Protein AF-A0A2M9A6J9-F1 (afdb_monomer)

Nearest PDB structures (foldseek):
  3rag-assembly1_A  TM=7.214E-01  e=2.864E+00  Alicyclobacillus acidocaldarius subsp. acidocaldarius DSM 446
  8fkz-assembly1_LD  TM=3.864E-01  e=1.600E+00  Homo sapiens
  8ia0-assembly1_LR  TM=4.060E-01  e=5.128E+00  Thermochaetoides thermophila DSM 1495

Radius of gyration: 17.46 Å; Cα contacts (8 Å, |Δi|>4): 28; chains: 1; bounding box: 25×43×60 Å

Secondary structure (DSSP, 8-state):
---------SHHHHHHHHHHHHHHHHHHHHHHHHH---GGGT--HHHHHHHHHHT--HHHHHHHHHHTT----

Sequence (73 aa):
MMKILHKPASLSLTLLSSGFQTFKRRISQELMLRKGVNLEDCTDDEDLYTFYLRGEPENYVMDALCGCAVDEY

pLDDT: mean 77.69, std 17.82, range [35.69, 93.88]

Structure (mmCIF, N/CA/C/O backbone):
data_AF-A0A2M9A6J9-F1
#
_entry.id   AF-A0A2M9A6J9-F1
#
loop_
_atom_site.group_PDB
_atom_site.id
_atom_site.type_symbol
_atom_site.label_atom_id
_atom_site.label_alt_id
_atom_site.label_comp_id
_atom_site.label_asym_id
_atom_site.label_entity_id
_atom_site.label_seq_id
_atom_site.pdbx_PDB_ins_code
_atom_site.Cartn_x
_atom_site.Cartn_y
_atom_site.Cartn_z
_a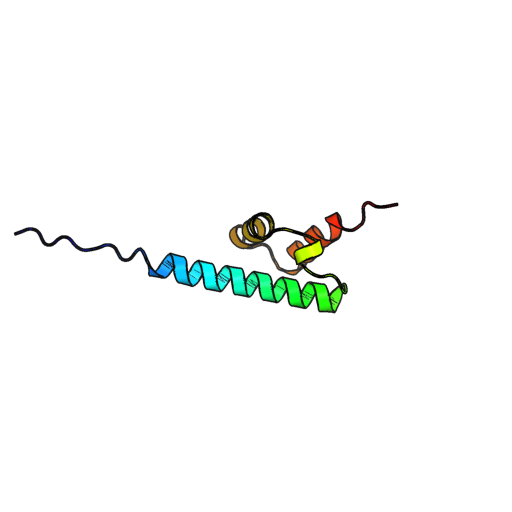tom_site.occupancy
_atom_site.B_iso_or_equiv
_atom_site.auth_seq_id
_atom_site.auth_comp_id
_atom_site.auth_asym_id
_atom_site.auth_atom_id
_atom_site.pdbx_PDB_model_num
ATOM 1 N N . MET A 1 1 ? -9.236 31.656 41.136 1.00 44.53 1 MET A N 1
ATOM 2 C CA . MET A 1 1 ? -8.824 30.236 41.193 1.00 44.53 1 MET A CA 1
ATOM 3 C C . MET A 1 1 ? -8.934 29.664 39.781 1.00 44.53 1 MET A C 1
ATOM 5 O O . MET A 1 1 ? -10.045 29.428 39.329 1.00 44.53 1 MET A O 1
ATOM 9 N N . MET A 1 2 ? -7.831 29.565 39.031 1.00 35.69 2 MET A N 1
ATOM 10 C CA . MET A 1 2 ? -7.849 29.061 37.647 1.00 35.69 2 MET A CA 1
ATOM 11 C C . MET A 1 2 ? -7.507 27.568 37.640 1.00 35.69 2 MET A C 1
ATOM 13 O O . MET A 1 2 ? -6.439 27.185 38.109 1.00 35.69 2 MET A O 1
ATOM 17 N N . LYS A 1 3 ? -8.416 26.726 37.136 1.00 53.91 3 LYS A N 1
ATOM 18 C CA . LYS A 1 3 ? -8.146 25.307 36.868 1.00 53.91 3 LYS A CA 1
ATOM 19 C C . LYS A 1 3 ? -7.671 25.195 35.423 1.00 53.91 3 LYS A C 1
ATOM 21 O O . LYS A 1 3 ? -8.459 25.370 34.499 1.00 53.91 3 LYS A O 1
ATOM 26 N N . ILE A 1 4 ? -6.377 24.957 35.242 1.00 60.62 4 ILE A N 1
ATOM 27 C CA . ILE A 1 4 ? -5.779 24.683 33.936 1.00 60.62 4 ILE A CA 1
ATOM 28 C C . ILE A 1 4 ? -6.176 23.252 33.559 1.00 60.62 4 ILE A C 1
ATOM 30 O O . ILE A 1 4 ? -5.742 22.285 34.183 1.00 60.62 4 ILE A O 1
ATOM 34 N N . LEU A 1 5 ? -7.066 23.129 32.577 1.00 62.09 5 LEU A N 1
ATOM 35 C CA . LEU A 1 5 ? -7.488 21.858 32.002 1.00 62.09 5 LEU A CA 1
ATOM 36 C C . LEU A 1 5 ? -6.392 21.377 31.041 1.00 62.09 5 LEU A C 1
ATOM 38 O O . LEU A 1 5 ? -6.194 21.955 29.972 1.00 62.09 5 LEU A O 1
ATOM 42 N N . HIS A 1 6 ? -5.648 20.346 31.439 1.00 56.56 6 HIS A N 1
ATOM 43 C CA . HIS A 1 6 ? -4.616 19.743 30.599 1.00 56.56 6 HIS A CA 1
ATOM 44 C C . HIS A 1 6 ? -5.252 19.045 29.380 1.00 56.56 6 HIS A C 1
ATOM 46 O O . HIS A 1 6 ? -6.144 18.209 29.509 1.00 56.56 6 HIS A O 1
ATOM 52 N N . LYS A 1 7 ? -4.787 19.433 28.187 1.00 58.81 7 LYS A N 1
ATOM 53 C CA . LYS A 1 7 ? -5.196 18.950 26.857 1.00 58.81 7 LYS A CA 1
ATOM 54 C C . LYS A 1 7 ? -4.995 17.427 26.685 1.00 58.81 7 LYS A C 1
ATOM 56 O O . LYS A 1 7 ? -3.887 16.952 26.932 1.00 58.81 7 LYS A O 1
ATOM 61 N N . PRO A 1 8 ? -5.971 16.676 26.138 1.00 55.50 8 PRO A N 1
ATOM 62 C CA . PRO A 1 8 ? -5.802 15.274 25.757 1.00 55.50 8 PRO A CA 1
ATOM 63 C C . PRO A 1 8 ? -5.185 15.170 24.350 1.00 55.50 8 PRO A C 1
ATOM 65 O O . PRO A 1 8 ? -5.877 14.905 23.376 1.00 55.50 8 PRO A O 1
ATOM 68 N N . ALA A 1 9 ? -3.880 15.412 24.215 1.00 58.00 9 ALA A N 1
ATOM 69 C CA . ALA A 1 9 ? -3.180 15.318 22.921 1.00 58.00 9 ALA A CA 1
ATOM 70 C C . ALA A 1 9 ? -2.512 13.947 22.669 1.00 58.00 9 ALA A C 1
ATOM 72 O O . ALA A 1 9 ? -1.903 13.735 21.627 1.00 58.00 9 ALA A O 1
ATOM 73 N N . SER A 1 10 ? -2.607 13.008 23.618 1.00 56.03 10 SER A N 1
ATOM 74 C CA . SER A 1 10 ? -1.832 11.756 23.592 1.00 56.03 10 SER A CA 1
ATOM 75 C C . SER A 1 10 ? -2.517 10.595 22.853 1.00 56.03 10 SER A C 1
ATOM 77 O O . SER A 1 10 ? -1.829 9.743 22.296 1.00 56.03 10 SER A O 1
ATOM 79 N N . LEU A 1 11 ? -3.854 10.563 22.797 1.00 54.59 11 LEU A N 1
ATOM 80 C CA . LEU A 1 11 ? -4.598 9.438 22.207 1.00 54.59 11 LEU A CA 1
ATOM 81 C C . LEU A 1 11 ? -4.537 9.408 20.673 1.00 54.59 11 LEU A C 1
ATOM 83 O O . LEU A 1 11 ? -4.550 8.335 20.078 1.00 54.59 11 LEU A O 1
ATOM 87 N N . SER A 1 12 ? -4.425 10.568 20.022 1.00 53.59 12 SER A N 1
ATOM 88 C CA . SER A 1 12 ? -4.383 10.638 18.558 1.00 53.59 12 SER A CA 1
ATOM 89 C C . SER A 1 12 ? -3.070 10.103 17.981 1.00 53.59 12 SER A C 1
ATOM 91 O O . SER A 1 12 ? -3.080 9.512 16.909 1.00 53.59 12 SER A O 1
ATOM 93 N N . LEU A 1 13 ? -1.945 10.265 18.689 1.00 54.59 13 LEU A N 1
ATOM 94 C CA . LEU A 1 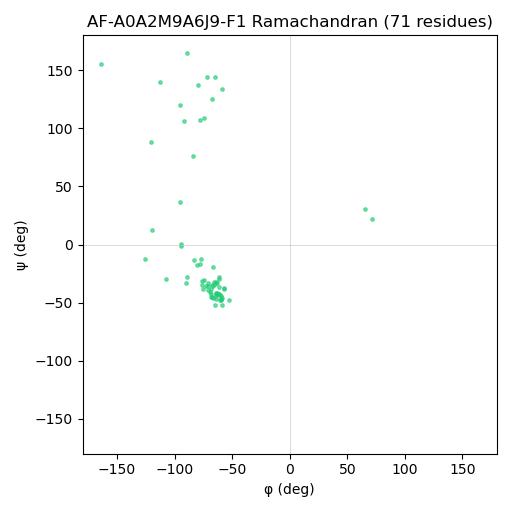13 ? -0.630 9.842 18.193 1.00 54.59 13 LEU A CA 1
ATOM 95 C C . LEU A 1 13 ? -0.429 8.319 18.291 1.00 54.59 13 LEU A C 1
ATOM 97 O O . LEU A 1 13 ? 0.193 7.720 17.420 1.00 54.59 13 LEU A O 1
ATOM 101 N N . THR A 1 14 ? -0.979 7.687 19.334 1.00 55.47 14 THR A N 1
ATOM 102 C CA . THR A 1 14 ? -0.890 6.233 19.559 1.00 55.47 14 THR A CA 1
ATOM 103 C C . THR A 1 14 ? -1.828 5.433 18.655 1.00 55.47 14 THR A C 1
ATOM 105 O O . THR A 1 14 ? -1.488 4.323 18.250 1.00 55.47 14 THR A O 1
ATOM 108 N N . LEU A 1 15 ? -2.987 5.992 18.292 1.00 56.47 15 LEU A N 1
ATOM 109 C CA . LEU A 1 15 ? -3.858 5.402 17.270 1.00 56.47 15 LEU A CA 1
ATOM 110 C C . LEU A 1 15 ? -3.258 5.531 15.862 1.00 56.47 15 LEU A C 1
ATOM 112 O O . LEU A 1 15 ? -3.412 4.640 15.034 1.00 56.47 15 LEU A O 1
ATOM 116 N N . LEU A 1 16 ? -2.570 6.642 15.587 1.00 56.62 16 LEU A N 1
ATOM 117 C CA . LEU A 1 16 ? -1.961 6.890 14.282 1.00 56.62 16 LEU A CA 1
ATOM 118 C C . LEU A 1 16 ? -0.755 5.975 14.038 1.00 56.62 16 LEU A C 1
ATOM 120 O O . LEU A 1 16 ? -0.610 5.436 12.941 1.00 56.62 16 LEU A O 1
ATOM 124 N N . SER A 1 17 ? 0.060 5.733 15.073 1.00 60.31 17 SER A N 1
ATOM 125 C CA . SER A 1 17 ? 1.171 4.783 14.991 1.00 60.31 17 SER A CA 1
ATOM 126 C C . SER A 1 17 ? 0.694 3.335 14.854 1.00 60.31 17 SER A C 1
ATOM 128 O O . SER A 1 17 ? 1.305 2.571 14.112 1.00 60.31 17 SER A O 1
ATOM 130 N N . SER A 1 18 ? -0.422 2.946 15.482 1.00 77.12 18 SER A N 1
ATOM 131 C CA . SER A 1 18 ? -0.991 1.604 15.289 1.00 77.12 18 SER A CA 1
ATOM 132 C C . SER A 1 18 ? -1.660 1.433 13.919 1.00 77.12 18 SER A C 1
ATOM 134 O O . SER A 1 18 ? -1.543 0.365 13.312 1.00 77.12 18 SER A O 1
ATOM 136 N N . GLY A 1 19 ? -2.301 2.484 13.399 1.00 88.25 19 GLY A N 1
ATOM 137 C CA . GLY A 1 19 ? -2.948 2.493 12.086 1.00 88.25 19 GLY A CA 1
ATOM 138 C C . GLY A 1 19 ? -1.952 2.336 10.940 1.00 88.25 19 GLY A C 1
ATOM 139 O O . GLY A 1 19 ? -2.084 1.407 10.142 1.00 88.25 19 GLY A O 1
ATOM 140 N N . PHE A 1 20 ? -0.904 3.167 10.909 1.00 91.00 20 PHE A N 1
ATOM 141 C CA . PHE A 1 20 ? 0.122 3.072 9.869 1.00 91.00 20 PHE A CA 1
ATOM 142 C C . PHE A 1 20 ? 0.868 1.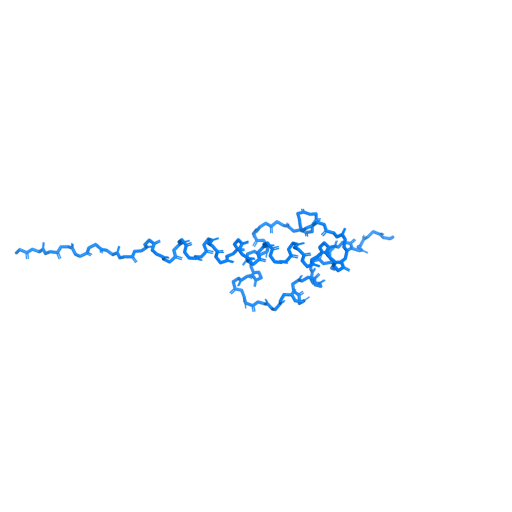734 9.915 1.00 91.00 20 PHE A C 1
ATOM 144 O O . PHE A 1 20 ? 1.063 1.105 8.882 1.00 91.00 20 PHE A O 1
ATOM 151 N N . GLN A 1 21 ? 1.212 1.234 11.106 1.00 91.19 21 GLN A N 1
ATOM 152 C CA . GLN A 1 21 ? 1.878 -0.068 11.236 1.00 91.19 21 GLN A CA 1
ATOM 153 C C . GLN A 1 21 ? 0.987 -1.233 10.779 1.00 91.19 21 GLN A C 1
ATOM 155 O O . GLN A 1 21 ? 1.477 -2.205 10.201 1.00 91.19 21 GLN A O 1
ATOM 160 N N . THR A 1 22 ? -0.328 -1.138 10.997 1.00 91.81 22 THR A N 1
ATOM 161 C CA . THR A 1 22 ? -1.295 -2.124 10.488 1.00 91.81 22 THR A CA 1
ATOM 162 C C . THR A 1 22 ? -1.377 -2.077 8.965 1.00 91.81 22 THR A C 1
ATOM 164 O O . THR A 1 22 ? -1.319 -3.123 8.320 1.00 91.81 22 THR A O 1
ATOM 167 N N . PHE A 1 23 ? -1.453 -0.875 8.392 1.00 92.50 23 PHE A N 1
ATOM 168 C CA . PHE A 1 23 ? -1.426 -0.662 6.948 1.00 92.50 23 PHE A CA 1
ATOM 169 C C . PHE A 1 23 ? -0.133 -1.207 6.321 1.00 92.50 23 PHE A C 1
ATOM 171 O O . PHE A 1 23 ? -0.202 -2.062 5.440 1.00 92.50 23 PHE A O 1
ATOM 178 N N . LYS A 1 24 ? 1.037 -0.814 6.845 1.00 93.19 24 LYS A N 1
ATOM 179 C CA . LYS A 1 24 ? 2.358 -1.291 6.405 1.00 93.19 24 LYS A CA 1
ATOM 180 C C . LYS A 1 24 ? 2.433 -2.816 6.405 1.00 93.19 24 LYS A C 1
ATOM 182 O O . LYS A 1 24 ? 2.833 -3.420 5.413 1.00 93.19 24 LYS A O 1
ATOM 187 N N . ARG A 1 25 ? 1.994 -3.455 7.495 1.00 93.00 25 ARG A N 1
ATOM 188 C CA . ARG A 1 25 ? 1.980 -4.920 7.607 1.00 93.00 25 ARG A CA 1
ATOM 189 C C . ARG A 1 25 ? 1.104 -5.567 6.540 1.00 93.00 25 ARG A C 1
ATOM 191 O O . ARG A 1 25 ? 1.513 -6.568 5.961 1.00 93.00 25 ARG A O 1
ATOM 198 N N . ARG A 1 26 ? -0.082 -5.015 6.282 1.00 93.12 26 ARG A N 1
ATOM 199 C CA . ARG A 1 26 ? -0.994 -5.568 5.281 1.00 93.12 26 ARG A CA 1
ATOM 200 C C . ARG A 1 26 ? -0.422 -5.439 3.868 1.00 93.12 26 ARG A C 1
ATOM 202 O O . ARG A 1 26 ? -0.408 -6.430 3.148 1.00 93.12 26 ARG A O 1
ATOM 209 N N . ILE A 1 27 ? 0.110 -4.270 3.505 1.00 93.88 27 ILE A N 1
ATOM 210 C CA . ILE A 1 27 ? 0.763 -4.063 2.203 1.00 93.88 27 ILE A CA 1
ATOM 211 C C . ILE A 1 27 ? 1.953 -5.015 2.035 1.00 93.88 27 ILE A C 1
ATOM 213 O O . ILE A 1 27 ? 2.077 -5.652 0.995 1.00 93.88 27 ILE A O 1
ATOM 217 N N . SER A 1 28 ? 2.783 -5.177 3.069 1.00 93.12 28 SER A N 1
ATOM 218 C CA . SER A 1 28 ? 3.909 -6.118 3.055 1.00 93.12 28 SER A CA 1
ATOM 219 C C . SER A 1 28 ? 3.467 -7.562 2.803 1.00 93.12 28 SER A C 1
ATOM 221 O O . SER A 1 28 ? 4.045 -8.241 1.956 1.00 93.12 28 SER A O 1
ATOM 223 N N . GLN A 1 29 ? 2.418 -8.025 3.489 1.00 93.44 29 GLN A N 1
ATOM 224 C CA . GLN A 1 29 ? 1.879 -9.372 3.292 1.00 93.44 29 GLN A CA 1
ATOM 225 C C . GLN A 1 29 ? 1.324 -9.561 1.880 1.00 93.44 29 GLN A C 1
ATOM 227 O O . GLN A 1 29 ? 1.636 -10.555 1.231 1.00 93.44 29 GLN A O 1
ATOM 232 N N . GLU A 1 30 ? 0.528 -8.615 1.388 1.00 91.69 30 GLU A N 1
ATOM 233 C CA . GLU A 1 30 ? -0.086 -8.724 0.066 1.00 91.69 30 GLU A CA 1
ATOM 234 C C . GLU A 1 30 ? 0.948 -8.623 -1.067 1.00 91.69 30 GLU A C 1
ATOM 236 O O . GLU A 1 30 ? 0.852 -9.379 -2.034 1.00 91.69 30 GLU A O 1
ATOM 241 N N . LEU A 1 31 ? 1.971 -7.769 -0.941 1.00 90.56 31 LEU A N 1
ATOM 242 C CA . LEU A 1 31 ? 3.090 -7.707 -1.892 1.00 90.56 31 LEU A CA 1
ATOM 243 C C . LEU A 1 31 ? 3.840 -9.034 -1.954 1.00 90.56 31 LEU A C 1
ATOM 245 O O . LEU A 1 31 ? 4.058 -9.568 -3.044 1.00 90.56 31 LEU A O 1
ATOM 249 N N . MET A 1 32 ? 4.168 -9.605 -0.795 1.00 90.06 32 MET A N 1
ATOM 250 C CA . MET A 1 32 ? 4.865 -10.884 -0.738 1.00 90.06 32 MET A CA 1
ATOM 251 C C . MET A 1 32 ? 4.007 -12.014 -1.320 1.00 90.06 32 MET A C 1
ATOM 253 O O . MET A 1 32 ? 4.497 -12.828 -2.096 1.00 90.06 32 MET A O 1
ATOM 257 N N . LEU A 1 33 ? 2.711 -12.051 -1.003 1.00 90.31 33 LEU A N 1
ATOM 258 C CA . LEU A 1 33 ? 1.800 -13.094 -1.481 1.00 90.31 33 LEU A CA 1
ATOM 259 C C . LEU A 1 33 ? 1.513 -13.003 -2.983 1.00 90.31 33 LEU A C 1
ATOM 261 O O . LEU A 1 33 ? 1.431 -14.031 -3.651 1.00 90.31 33 LEU A O 1
ATOM 265 N N . ARG A 1 34 ? 1.316 -11.793 -3.517 1.00 87.81 34 ARG A N 1
ATOM 266 C CA . ARG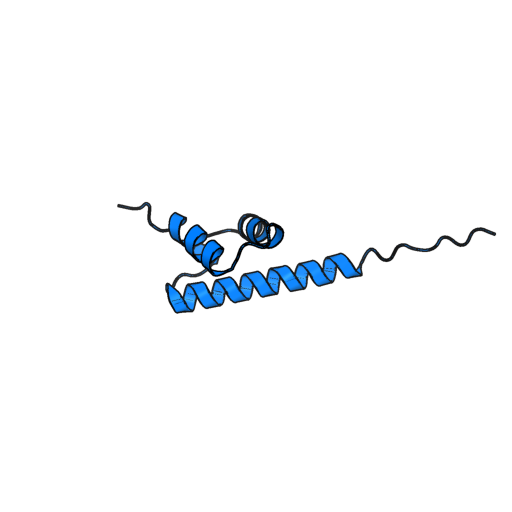 A 1 34 ? 0.894 -11.599 -4.914 1.00 87.81 34 ARG A CA 1
ATOM 267 C C . ARG A 1 34 ? 2.058 -11.481 -5.881 1.00 87.81 34 ARG A C 1
ATOM 269 O O . ARG A 1 34 ? 1.913 -11.859 -7.039 1.00 87.81 34 ARG A O 1
ATOM 276 N N . LYS A 1 35 ? 3.168 -10.900 -5.430 1.00 84.50 35 LYS A N 1
ATOM 277 C CA . LYS A 1 35 ? 4.289 -10.507 -6.292 1.00 84.50 35 LYS A CA 1
ATOM 278 C C . LYS A 1 35 ? 5.628 -11.090 -5.831 1.00 84.50 35 LYS A C 1
ATOM 280 O O . LYS A 1 35 ? 6.569 -11.075 -6.611 1.00 84.50 35 LYS A O 1
ATOM 285 N N . GLY A 1 36 ? 5.712 -11.649 -4.619 1.00 88.00 36 GLY A N 1
ATOM 286 C CA . GLY A 1 36 ? 6.943 -12.255 -4.099 1.00 88.00 36 GLY A CA 1
ATOM 287 C C . GLY A 1 36 ? 8.031 -11.240 -3.744 1.00 88.00 36 GLY A C 1
ATOM 288 O O . GLY A 1 36 ? 9.203 -11.601 -3.729 1.00 88.00 36 GLY A O 1
ATOM 289 N N . VAL A 1 37 ? 7.651 -9.982 -3.498 1.00 87.19 37 VAL A N 1
ATOM 290 C CA . VAL A 1 37 ? 8.578 -8.869 -3.243 1.00 87.19 37 VAL A CA 1
ATOM 291 C C . VAL A 1 37 ? 8.437 -8.383 -1.801 1.00 87.19 37 VAL A C 1
ATOM 293 O O . VAL A 1 37 ? 7.316 -8.283 -1.291 1.00 87.19 37 VAL A O 1
ATOM 296 N N . ASN A 1 38 ? 9.557 -8.057 -1.144 1.00 89.19 38 ASN A N 1
ATOM 297 C CA . ASN A 1 38 ? 9.511 -7.419 0.169 1.00 89.19 38 ASN A CA 1
ATOM 298 C C . ASN A 1 38 ? 9.229 -5.928 0.014 1.00 89.19 38 ASN A C 1
ATOM 300 O O . ASN A 1 38 ? 9.818 -5.244 -0.814 1.00 89.19 38 ASN A O 1
ATOM 304 N N . LEU A 1 39 ? 8.361 -5.407 0.875 1.00 90.19 39 LEU A N 1
ATOM 305 C CA . LEU A 1 39 ? 8.012 -3.987 0.892 1.00 90.19 39 LEU A CA 1
ATOM 306 C C . LEU A 1 39 ? 9.233 -3.070 1.076 1.00 90.19 39 LEU A C 1
ATOM 308 O O . LEU A 1 39 ? 9.295 -2.017 0.452 1.00 90.19 39 LEU A O 1
ATOM 312 N N . GLU A 1 40 ? 10.191 -3.493 1.901 1.00 88.19 40 GLU A N 1
ATOM 313 C CA . GLU A 1 40 ? 11.422 -2.747 2.202 1.00 88.19 40 GLU A CA 1
ATOM 314 C C . GLU A 1 40 ? 12.352 -2.620 0.984 1.00 88.19 40 GLU A C 1
ATOM 316 O O . GLU A 1 40 ? 13.169 -1.709 0.941 1.00 88.19 40 GLU A O 1
ATOM 321 N N . ASP A 1 41 ? 12.190 -3.479 -0.029 1.00 87.50 41 ASP A N 1
ATOM 322 C CA . ASP A 1 41 ? 12.940 -3.393 -1.287 1.00 87.50 41 ASP A CA 1
ATOM 323 C C . ASP A 1 41 ? 12.302 -2.384 -2.269 1.00 87.50 41 ASP A C 1
ATOM 325 O O . ASP A 1 41 ? 12.913 -2.026 -3.273 1.00 87.50 41 ASP A O 1
ATOM 329 N N . CYS A 1 42 ? 11.064 -1.932 -2.016 1.00 85.44 42 CYS A N 1
ATOM 330 C CA . CYS A 1 42 ? 10.309 -1.063 -2.928 1.00 85.44 42 CYS A CA 1
ATOM 331 C C . CYS A 1 42 ? 10.173 0.386 -2.453 1.00 85.44 42 CYS A C 1
ATOM 333 O O . CYS A 1 42 ? 9.975 1.273 -3.283 1.00 85.44 42 CYS A O 1
ATOM 335 N N . THR A 1 43 ? 10.159 0.635 -1.141 1.00 89.69 43 THR A N 1
ATOM 336 C CA . THR A 1 43 ? 9.859 1.965 -0.591 1.00 89.69 43 THR A CA 1
ATOM 337 C C . THR A 1 43 ? 10.278 2.097 0.866 1.00 89.69 43 THR A C 1
ATOM 339 O O . THR A 1 43 ? 10.294 1.115 1.612 1.00 89.69 43 THR A O 1
ATOM 342 N N . ASP A 1 44 ? 10.527 3.336 1.280 1.00 90.19 44 ASP A N 1
ATOM 343 C CA . ASP A 1 44 ? 10.740 3.702 2.674 1.00 90.19 44 ASP A CA 1
ATOM 344 C C . ASP A 1 44 ? 9.422 4.050 3.388 1.00 90.19 44 ASP A C 1
ATOM 346 O O . ASP A 1 44 ? 8.379 4.325 2.785 1.00 90.19 44 ASP A O 1
ATOM 350 N N . ASP A 1 45 ? 9.474 4.090 4.721 1.00 89.88 45 ASP A N 1
ATOM 351 C CA . ASP A 1 45 ? 8.299 4.377 5.549 1.00 89.88 45 ASP A CA 1
ATOM 352 C C . ASP A 1 45 ? 7.704 5.770 5.297 1.00 89.88 45 ASP A C 1
ATOM 354 O O . ASP A 1 45 ? 6.494 5.926 5.446 1.00 89.88 45 ASP A O 1
ATOM 358 N N . GLU A 1 46 ? 8.498 6.770 4.900 1.00 89.50 46 GLU A N 1
ATOM 359 C CA . GLU A 1 46 ? 7.992 8.126 4.622 1.00 89.50 46 GLU A CA 1
ATOM 360 C C . GLU A 1 46 ? 7.101 8.176 3.369 1.00 89.50 46 GLU A C 1
ATOM 362 O O . GLU A 1 46 ? 6.015 8.772 3.382 1.00 89.50 46 GLU A O 1
ATOM 367 N N . ASP A 1 47 ? 7.513 7.491 2.306 1.00 89.25 47 ASP A N 1
ATOM 368 C CA . ASP A 1 47 ? 6.750 7.394 1.062 1.00 89.25 47 ASP A CA 1
ATOM 369 C C . ASP A 1 47 ? 5.476 6.577 1.277 1.00 89.25 47 ASP A C 1
ATOM 371 O O . ASP A 1 47 ? 4.369 7.002 0.922 1.00 89.25 47 ASP A O 1
ATOM 375 N N . LEU A 1 48 ? 5.599 5.441 1.967 1.00 91.75 48 LEU A N 1
ATOM 376 C CA . LEU A 1 48 ? 4.459 4.609 2.327 1.00 91.75 48 LEU A CA 1
ATO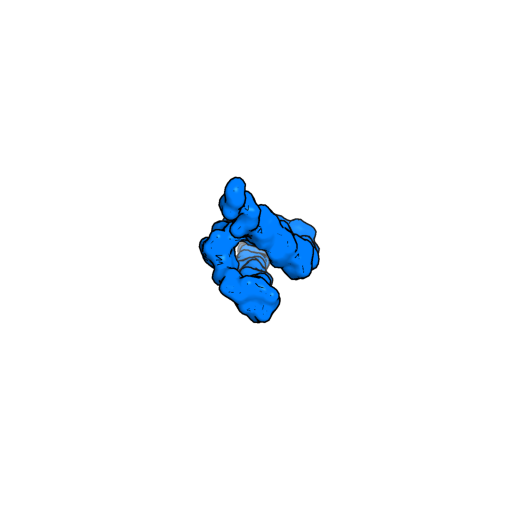M 377 C C . LEU A 1 48 ? 3.464 5.350 3.236 1.00 91.75 48 LEU A C 1
ATOM 379 O O . LEU A 1 48 ? 2.245 5.190 3.104 1.00 91.75 48 LEU A O 1
ATOM 383 N N . TYR A 1 49 ? 3.964 6.191 4.142 1.00 91.69 49 TYR A N 1
ATOM 384 C CA . TYR A 1 49 ? 3.134 7.014 5.016 1.00 91.69 49 TYR A CA 1
ATOM 385 C C . TYR A 1 49 ? 2.331 8.055 4.233 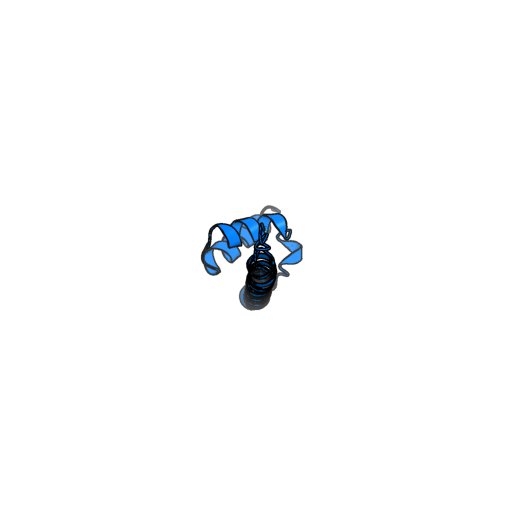1.00 91.69 49 TYR A C 1
ATOM 387 O O . TYR A 1 49 ? 1.185 8.345 4.582 1.00 91.69 49 TYR A O 1
ATOM 395 N N . THR A 1 50 ? 2.868 8.559 3.121 1.00 92.31 50 THR A N 1
ATOM 396 C CA . THR A 1 50 ? 2.138 9.472 2.233 1.00 92.31 50 THR A CA 1
ATOM 397 C C . THR A 1 50 ? 0.916 8.796 1.605 1.00 92.31 50 THR A C 1
ATOM 399 O O . THR A 1 50 ? -0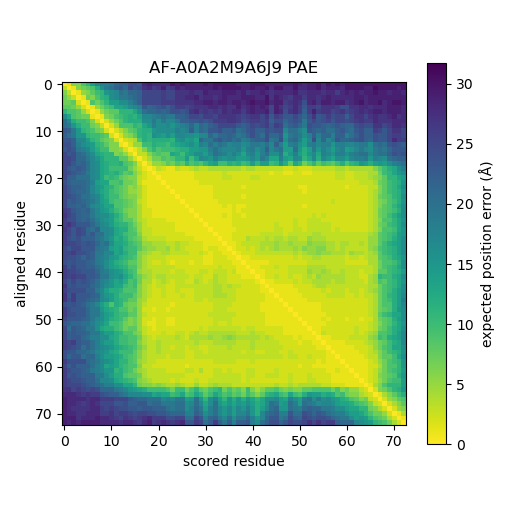.162 9.396 1.575 1.00 92.31 50 THR A O 1
ATOM 402 N N . PHE A 1 51 ? 1.035 7.539 1.166 1.00 93.19 51 PHE A N 1
ATOM 403 C CA . PHE A 1 51 ? -0.110 6.758 0.676 1.00 93.19 51 PHE A CA 1
ATOM 404 C C . PHE A 1 51 ? -1.156 6.520 1.770 1.00 93.19 51 PHE A C 1
ATOM 406 O O . PHE A 1 51 ? -2.354 6.689 1.534 1.00 93.19 51 PHE A O 1
ATOM 413 N N . TYR A 1 52 ? -0.701 6.198 2.984 1.00 92.88 52 TYR A N 1
ATOM 414 C CA . TYR A 1 52 ? -1.573 6.026 4.144 1.00 92.88 52 TYR A CA 1
ATOM 415 C C . TYR A 1 52 ? -2.361 7.303 4.474 1.00 92.88 52 TYR A C 1
ATOM 417 O O . TYR A 1 52 ? -3.576 7.248 4.653 1.00 92.88 52 TYR A O 1
ATOM 425 N N . LEU A 1 53 ? -1.699 8.465 4.501 1.00 92.44 53 LEU A N 1
ATOM 426 C CA . LEU A 1 53 ? -2.345 9.755 4.771 1.00 92.44 53 LEU A CA 1
ATOM 427 C C . LEU A 1 53 ? -3.374 10.148 3.708 1.00 92.44 53 LEU A C 1
ATOM 429 O O . LEU A 1 53 ? -4.365 10.806 4.027 1.00 92.44 53 LEU A O 1
ATOM 433 N N . ARG A 1 54 ? -3.144 9.756 2.453 1.00 92.56 54 ARG A N 1
ATOM 434 C CA . ARG A 1 54 ? -4.078 9.984 1.343 1.00 92.56 54 ARG A CA 1
ATOM 435 C C . ARG A 1 54 ? -5.264 9.017 1.355 1.00 92.56 54 ARG A C 1
ATOM 437 O O . ARG A 1 54 ? -6.243 9.271 0.661 1.00 92.56 54 ARG A O 1
ATOM 444 N N . GLY A 1 55 ? -5.203 7.951 2.156 1.00 90.94 55 GLY A N 1
ATOM 445 C CA . GLY A 1 55 ? -6.243 6.925 2.200 1.00 90.94 55 GLY A CA 1
ATOM 446 C C . GLY A 1 55 ? -6.348 6.144 0.891 1.00 90.94 55 GLY A C 1
ATOM 447 O O . GLY A 1 55 ? -7.442 5.717 0.524 1.00 90.94 55 GLY A O 1
ATOM 448 N N . GLU A 1 56 ? -5.231 5.998 0.176 1.00 92.50 56 GLU A N 1
ATOM 449 C CA . GLU A 1 56 ? -5.198 5.292 -1.104 1.00 92.50 56 GLU A CA 1
ATOM 450 C C . GLU A 1 56 ? -5.538 3.808 -0.914 1.00 92.50 56 GLU A C 1
ATOM 452 O O . GLU A 1 56 ? -5.155 3.198 0.093 1.00 92.50 56 GLU A O 1
ATOM 457 N N . PRO A 1 57 ? -6.252 3.191 -1.869 1.00 90.88 57 PRO A N 1
ATOM 458 C CA . PRO A 1 57 ? -6.634 1.798 -1.744 1.00 90.88 57 PRO A CA 1
ATOM 459 C C . PRO A 1 57 ? -5.412 0.885 -1.920 1.00 90.88 57 PRO A C 1
ATOM 461 O O . PRO A 1 57 ? -4.513 1.143 -2.718 1.00 90.88 57 PRO A O 1
ATOM 464 N N . GLU A 1 58 ? -5.385 -0.219 -1.176 1.00 88.56 58 GLU A N 1
ATOM 465 C CA . GLU A 1 58 ? -4.213 -1.099 -1.053 1.00 88.56 58 GLU A CA 1
ATOM 466 C C . GLU A 1 58 ? -3.709 -1.634 -2.399 1.00 88.56 58 GLU A C 1
ATOM 468 O O . GLU A 1 58 ? -2.505 -1.718 -2.626 1.00 88.56 58 GLU A O 1
ATOM 473 N N . ASN A 1 59 ? -4.621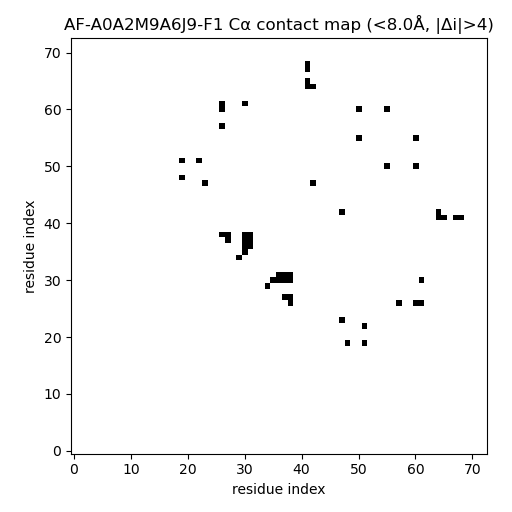 -1.961 -3.318 1.00 88.75 59 ASN A N 1
ATOM 474 C CA . ASN A 1 59 ? -4.279 -2.405 -4.668 1.00 88.75 59 ASN A CA 1
ATOM 475 C C . ASN A 1 59 ? -3.537 -1.328 -5.466 1.00 88.75 59 ASN A C 1
ATOM 477 O O . ASN A 1 59 ? -2.545 -1.641 -6.115 1.00 88.75 59 ASN A O 1
ATOM 481 N N . TYR A 1 60 ? -3.979 -0.072 -5.375 1.00 90.31 60 TYR A N 1
ATOM 482 C CA . TYR A 1 60 ? -3.306 1.044 -6.030 1.00 90.31 60 TYR A CA 1
ATOM 483 C C . TYR A 1 60 ? -1.900 1.243 -5.465 1.00 90.31 60 TYR A C 1
ATOM 485 O O . TYR A 1 60 ? -0.945 1.375 -6.224 1.00 90.31 60 TYR A O 1
ATOM 493 N N . VAL A 1 61 ? -1.760 1.196 -4.138 1.00 92.12 61 VAL A N 1
ATOM 494 C CA . VAL A 1 61 ? -0.458 1.327 -3.472 1.00 92.12 61 VAL A CA 1
ATOM 495 C C . VAL A 1 61 ? 0.488 0.218 -3.931 1.00 92.12 61 VAL A C 1
ATOM 497 O O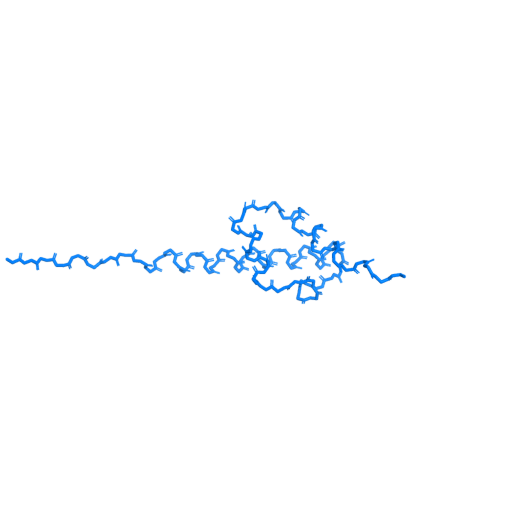 . VAL A 1 61 ? 1.602 0.499 -4.349 1.00 92.12 61 VAL A O 1
ATOM 500 N N . MET A 1 62 ? 0.041 -1.037 -3.948 1.00 88.62 62 MET A N 1
ATOM 501 C CA . MET A 1 62 ? 0.866 -2.159 -4.411 1.00 88.62 62 MET A CA 1
ATOM 502 C C . MET A 1 62 ? 1.273 -2.073 -5.886 1.00 88.62 62 MET A C 1
ATOM 504 O O . MET A 1 62 ? 2.338 -2.568 -6.257 1.00 88.62 62 MET A O 1
ATOM 508 N N . ASP A 1 63 ? 0.435 -1.508 -6.751 1.00 87.75 63 ASP A N 1
ATOM 509 C CA . ASP A 1 63 ? 0.786 -1.302 -8.158 1.00 87.75 63 ASP A CA 1
ATOM 510 C C . ASP A 1 63 ? 1.753 -0.132 -8.333 1.00 87.75 63 ASP A C 1
ATOM 512 O O . ASP A 1 63 ? 2.719 -0.262 -9.083 1.00 87.75 63 ASP A O 1
ATOM 516 N N . ALA A 1 64 ? 1.574 0.949 -7.569 1.00 88.38 64 ALA A N 1
ATOM 517 C CA . ALA A 1 64 ? 2.505 2.072 -7.538 1.00 88.38 64 ALA A CA 1
ATOM 518 C C . ALA A 1 64 ? 3.902 1.648 -7.051 1.00 88.38 64 ALA A C 1
ATOM 520 O O . ALA A 1 64 ? 4.901 2.016 -7.660 1.00 88.38 64 ALA A O 1
ATOM 521 N N . LEU A 1 65 ? 3.972 0.818 -6.005 1.00 85.69 65 LEU A N 1
ATOM 522 C CA . LEU A 1 65 ? 5.233 0.310 -5.454 1.00 85.69 65 LEU A CA 1
ATOM 523 C C . LEU A 1 65 ? 5.972 -0.621 -6.420 1.00 85.69 65 LEU A C 1
ATOM 525 O O . LEU A 1 65 ? 7.195 -0.587 -6.504 1.00 85.69 65 LEU A O 1
ATOM 529 N N . CYS A 1 66 ? 5.241 -1.428 -7.188 1.00 71.38 66 CYS A N 1
ATOM 530 C CA . CYS A 1 66 ? 5.857 -2.310 -8.177 1.00 71.38 66 CYS A CA 1
ATOM 531 C C . CYS A 1 66 ? 6.217 -1.614 -9.485 1.00 71.38 66 CYS A C 1
ATOM 533 O O . CYS A 1 66 ? 7.044 -2.149 -10.211 1.00 71.38 66 CYS A O 1
ATOM 535 N N . GLY A 1 67 ? 5.655 -0.438 -9.774 1.00 62.59 67 GLY A N 1
ATOM 536 C CA . GLY A 1 67 ? 6.108 0.397 -10.887 1.00 62.59 67 GLY A CA 1
ATOM 537 C C . GLY A 1 67 ? 7.567 0.843 -10.741 1.00 62.59 67 GLY A C 1
ATOM 538 O O . GLY A 1 67 ? 8.245 1.003 -11.747 1.00 62.59 67 GLY A O 1
ATOM 539 N N . CYS A 1 68 ? 8.079 0.964 -9.509 1.00 52.19 68 CYS A N 1
ATOM 540 C CA . CYS A 1 68 ? 9.480 1.313 -9.248 1.00 52.19 68 CYS A CA 1
ATOM 541 C C . CYS A 1 68 ? 10.469 0.146 -9.433 1.00 52.19 68 CYS A C 1
ATOM 543 O O . CYS A 1 68 ? 11.664 0.392 -9.541 1.00 52.19 68 CYS A O 1
ATOM 545 N N . ALA A 1 69 ? 10.006 -1.109 -9.468 1.00 49.66 69 ALA A N 1
ATOM 546 C CA . ALA A 1 69 ? 10.881 -2.290 -9.475 1.00 49.66 69 ALA A CA 1
ATOM 547 C C . ALA A 1 69 ? 11.208 -2.835 -10.883 1.00 49.66 69 ALA A C 1
ATOM 549 O O . ALA A 1 69 ? 11.886 -3.853 -10.990 1.00 49.66 69 ALA A O 1
ATOM 550 N N . VAL A 1 70 ? 10.707 -2.212 -11.959 1.00 47.69 70 VAL A N 1
ATOM 551 C CA . VAL A 1 70 ? 10.777 -2.766 -13.331 1.00 47.69 70 VAL A CA 1
ATOM 552 C C . VAL A 1 70 ? 11.528 -1.904 -14.353 1.00 47.69 70 VAL A C 1
ATOM 554 O O . VAL A 1 70 ? 11.484 -2.219 -15.539 1.00 47.69 70 VAL A O 1
ATOM 557 N N . ASP A 1 71 ? 12.275 -0.884 -13.926 1.00 46.34 71 ASP A N 1
ATOM 558 C CA . ASP A 1 71 ? 13.084 -0.041 -14.829 1.00 46.34 71 ASP A CA 1
ATOM 559 C C . ASP A 1 71 ? 14.563 -0.484 -14.940 1.00 46.34 71 ASP A C 1
ATOM 561 O O . ASP A 1 71 ? 15.472 0.331 -15.066 1.00 46.34 71 ASP A O 1
ATOM 565 N N . GLU A 1 72 ? 14.824 -1.795 -14.928 1.00 44.22 72 GLU A N 1
ATOM 566 C CA . GLU A 1 72 ? 16.100 -2.355 -15.401 1.00 44.22 72 GLU A CA 1
ATOM 567 C C . GLU A 1 72 ? 15.847 -3.332 -16.559 1.00 44.22 72 GLU A C 1
ATOM 569 O O . GLU A 1 72 ? 15.677 -4.537 -16.364 1.00 44.22 72 GLU A O 1
ATOM 574 N N . TYR A 1 73 ? 15.819 -2.788 -17.780 1.00 41.78 73 TYR A N 1
ATOM 575 C CA . TYR A 1 73 ? 16.054 -3.515 -19.032 1.00 41.78 73 TYR A CA 1
ATOM 576 C C . TYR A 1 73 ? 16.998 -2.724 -19.936 1.00 41.78 73 TYR A C 1
ATOM 578 O O . TYR A 1 73 ? 16.787 -1.499 -20.084 1.00 41.78 73 TYR A O 1
#

Foldseek 3Di:
DDDDDDDPPPPVVVVLVVQLVVLQVVLQVCCCVPPVDGLVVQDDSVVSVVCVVVVPDSVVVSVVSVVRVPPDD

Organism: NCBI:txid1896222

Solvent-accessible surface area (backbone atoms only — not comparable to full-atom values): 4594 Å² total; per-residue (Å²): 138,86,82,84,79,81,78,88,72,64,66,65,57,59,52,49,56,53,48,53,53,51,51,53,52,50,54,32,51,50,35,36,74,75,69,71,40,62,48,78,83,56,52,55,72,71,63,53,44,52,45,57,76,69,65,60,55,68,70,58,52,55,50,59,40,52,64,71,74,65,84,82,128

Mean predicted aligned error: 10.76 Å